Protein AF-A0A7S0U2M0-F1 (afdb_monomer_lite)

Structure (mmCIF, N/CA/C/O backbone):
data_AF-A0A7S0U2M0-F1
#
_entry.id   AF-A0A7S0U2M0-F1
#
loop_
_atom_site.group_PDB
_atom_site.id
_atom_site.type_symbol
_atom_site.label_atom_id
_atom_site.label_alt_id
_atom_site.label_comp_id
_atom_site.label_asym_id
_atom_site.label_entity_id
_atom_site.label_seq_id
_atom_site.pdbx_PDB_ins_code
_atom_site.Cartn_x
_atom_site.Cartn_y
_atom_site.Cartn_z
_atom_site.occupancy
_atom_site.B_iso_or_equiv
_atom_site.auth_seq_id
_atom_site.auth_comp_id
_atom_site.auth_asym_id
_atom_site.auth_atom_id
_atom_site.pdbx_PDB_model_num
ATOM 1 N N . ARG A 1 1 ? 14.768 -5.151 15.165 1.00 63.84 1 ARG A N 1
ATOM 2 C CA . ARG A 1 1 ? 14.710 -6.614 14.936 1.00 63.84 1 ARG A CA 1
ATOM 3 C C . ARG A 1 1 ? 13.356 -7.278 15.210 1.00 63.84 1 ARG A C 1
ATOM 5 O O . ARG A 1 1 ? 12.644 -7.512 14.243 1.00 63.84 1 ARG A O 1
ATOM 12 N N . THR A 1 2 ? 12.937 -7.563 16.453 1.00 81.50 2 THR A N 1
ATOM 13 C CA . THR A 1 2 ? 11.674 -8.313 16.708 1.00 81.50 2 THR A CA 1
ATOM 14 C C . THR A 1 2 ? 10.432 -7.605 16.160 1.00 81.50 2 THR A C 1
ATOM 16 O O . THR A 1 2 ? 9.601 -8.227 15.507 1.00 81.50 2 THR A O 1
ATOM 19 N N . ARG A 1 3 ? 10.346 -6.279 16.339 1.00 83.25 3 ARG A N 1
ATOM 20 C CA . ARG A 1 3 ? 9.234 -5.472 15.815 1.00 83.25 3 ARG A CA 1
ATOM 21 C C . ARG A 1 3 ? 9.163 -5.484 14.283 1.00 83.25 3 ARG A C 1
ATOM 23 O O . ARG A 1 3 ? 8.089 -5.704 13.747 1.00 83.25 3 ARG A O 1
ATOM 30 N N . ALA A 1 4 ? 10.293 -5.319 13.591 1.00 86.06 4 ALA A N 1
ATOM 31 C CA . ALA A 1 4 ? 10.342 -5.363 12.127 1.00 86.06 4 ALA A CA 1
ATOM 32 C C . ALA A 1 4 ? 9.848 -6.713 11.582 1.00 86.06 4 ALA A C 1
ATOM 34 O O . ALA A 1 4 ? 9.039 -6.753 10.661 1.00 86.06 4 ALA A O 1
ATOM 35 N N . LYS A 1 5 ? 10.252 -7.821 12.218 1.00 89.44 5 LYS A N 1
ATOM 36 C CA . LYS A 1 5 ? 9.761 -9.161 11.866 1.00 89.44 5 LYS A CA 1
ATOM 37 C C . LYS A 1 5 ? 8.261 -9.332 12.123 1.00 89.44 5 LYS A C 1
ATOM 39 O O . LYS A 1 5 ? 7.582 -9.924 11.292 1.00 89.44 5 LYS A O 1
ATOM 44 N N . ALA A 1 6 ? 7.739 -8.794 13.225 1.00 93.00 6 ALA A N 1
ATOM 45 C CA . ALA A 1 6 ? 6.306 -8.829 13.513 1.00 93.00 6 ALA A CA 1
ATOM 46 C C . ALA A 1 6 ? 5.486 -8.020 12.491 1.00 93.00 6 ALA A C 1
ATOM 48 O O . ALA A 1 6 ? 4.456 -8.492 12.021 1.00 93.00 6 ALA A O 1
ATOM 49 N N . VAL A 1 7 ? 5.967 -6.837 12.093 1.00 94.38 7 VAL A N 1
ATOM 50 C CA . VAL A 1 7 ? 5.332 -6.019 11.045 1.00 94.38 7 VAL A CA 1
ATOM 51 C C . VAL A 1 7 ? 5.330 -6.753 9.702 1.00 94.38 7 VAL A C 1
ATOM 53 O O . VAL A 1 7 ? 4.285 -6.826 9.060 1.00 94.38 7 VAL A O 1
ATOM 56 N N . GLY A 1 8 ? 6.448 -7.379 9.321 1.00 93.62 8 GLY A N 1
ATOM 57 C CA . GLY A 1 8 ? 6.501 -8.235 8.133 1.00 93.62 8 GLY A CA 1
ATOM 58 C C . GLY A 1 8 ? 5.504 -9.399 8.196 1.00 93.62 8 GLY A C 1
ATOM 59 O O . GLY A 1 8 ? 4.812 -9.678 7.220 1.00 93.62 8 GLY A O 1
ATOM 60 N N . ALA A 1 9 ? 5.337 -10.033 9.362 1.00 95.75 9 ALA A N 1
ATOM 61 C CA . ALA A 1 9 ? 4.324 -11.073 9.548 1.00 95.75 9 ALA A CA 1
ATOM 62 C C . ALA A 1 9 ? 2.894 -10.534 9.365 1.00 95.75 9 ALA A C 1
ATOM 64 O O . ALA A 1 9 ? 2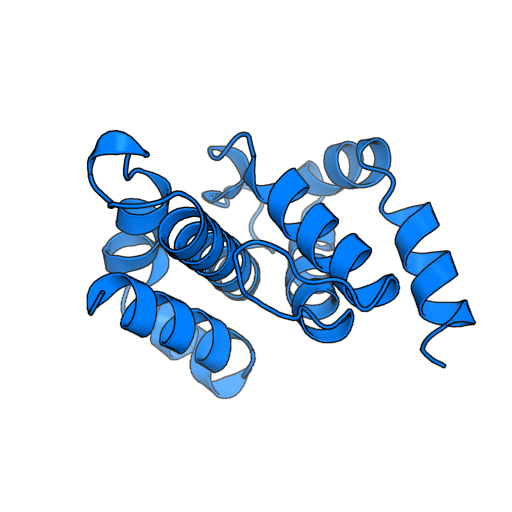.077 -11.184 8.711 1.00 95.75 9 ALA A O 1
ATOM 65 N N . PHE A 1 10 ? 2.590 -9.336 9.876 1.00 97.00 10 PHE A N 1
ATOM 66 C CA . PHE A 1 10 ? 1.301 -8.687 9.625 1.00 97.00 10 PHE A CA 1
ATOM 67 C C . PHE A 1 10 ? 1.092 -8.357 8.148 1.00 97.00 10 PHE A C 1
ATOM 69 O O . PHE A 1 10 ? -0.015 -8.565 7.654 1.00 97.00 10 PHE A O 1
ATOM 76 N N . ASN A 1 11 ? 2.128 -7.914 7.430 1.00 96.31 11 ASN A N 1
ATOM 77 C CA . ASN A 1 11 ? 2.051 -7.714 5.983 1.00 96.31 11 ASN A CA 1
ATOM 78 C C . ASN A 1 11 ? 1.660 -9.017 5.276 1.00 96.31 11 ASN A C 1
ATOM 80 O O . ASN A 1 11 ? 0.633 -9.054 4.597 1.00 96.31 11 ASN A O 1
ATOM 84 N N . CYS A 1 12 ? 2.371 -10.115 5.545 1.00 95.00 12 CYS A N 1
ATOM 85 C CA . CYS A 1 12 ? 2.034 -11.431 4.998 1.00 95.00 12 CYS A CA 1
ATOM 86 C C . CYS A 1 12 ? 0.593 -11.850 5.331 1.00 95.00 12 CYS A C 1
ATOM 88 O O . CYS A 1 12 ? -0.168 -12.213 4.435 1.00 95.00 12 CYS A O 1
ATOM 90 N N . LEU A 1 13 ? 0.182 -11.760 6.600 1.00 97.00 13 LEU A N 1
ATOM 91 C CA . LEU A 1 13 ? -1.165 -12.145 7.039 1.00 97.00 13 LEU A CA 1
ATOM 92 C C . LEU A 1 13 ? -2.265 -11.266 6.428 1.00 97.00 13 LEU A C 1
ATOM 94 O O . LEU A 1 13 ? -3.345 -11.763 6.114 1.00 97.00 13 LEU A O 1
ATOM 98 N N . SER A 1 14 ? -1.992 -9.977 6.218 1.00 96.69 14 SER A N 1
ATOM 99 C CA . SER A 1 14 ? -2.947 -9.031 5.628 1.00 96.69 14 SER A CA 1
ATOM 100 C C . SER A 1 14 ? -3.293 -9.355 4.172 1.00 96.69 14 SER A C 1
ATOM 102 O O . SER A 1 14 ? -4.307 -8.876 3.661 1.00 96.69 14 SER A O 1
ATOM 104 N N . THR A 1 15 ? -2.500 -10.192 3.495 1.00 95.12 15 THR A N 1
ATOM 105 C CA . THR A 1 15 ? -2.807 -10.627 2.128 1.00 95.12 15 THR A CA 1
ATOM 106 C C . THR A 1 15 ? -4.025 -11.554 2.071 1.00 95.12 15 THR A C 1
ATOM 108 O O . THR A 1 15 ? -4.767 -11.509 1.090 1.00 95.12 15 THR A O 1
ATOM 111 N N . TYR A 1 16 ? -4.318 -12.292 3.147 1.00 95.44 16 TYR A N 1
ATOM 112 C CA . TYR A 1 16 ? -5.420 -13.254 3.210 1.00 95.44 16 TYR A CA 1
ATOM 113 C C . TYR A 1 16 ? -6.739 -12.591 3.609 1.00 95.44 16 TYR A C 1
ATOM 115 O O . TYR A 1 16 ? -6.892 -12.078 4.718 1.00 95.44 16 TYR A O 1
ATOM 123 N N . GLU A 1 17 ? -7.732 -12.654 2.724 1.00 93.88 17 GLU A N 1
ATOM 124 C CA . GLU A 1 17 ? -9.041 -12.025 2.933 1.00 93.88 17 GLU A CA 1
ATOM 125 C C . GLU A 1 17 ? -9.763 -12.524 4.192 1.00 93.88 17 GLU A C 1
ATOM 127 O O . GLU A 1 17 ? -10.311 -11.714 4.935 1.00 93.88 17 GLU A O 1
ATOM 132 N N . SER A 1 18 ? -9.670 -13.819 4.502 1.00 96.69 18 SER A N 1
ATOM 133 C CA . SER A 1 18 ? -10.259 -14.420 5.709 1.00 96.69 18 SER A CA 1
ATOM 134 C C . SER A 1 18 ? -9.632 -13.928 7.022 1.00 96.69 18 SER A C 1
ATOM 136 O O . SER A 1 18 ? -10.248 -14.032 8.085 1.00 96.69 18 SER A O 1
ATOM 138 N N . VAL A 1 19 ? -8.411 -13.384 6.971 1.00 97.12 19 VAL A N 1
ATOM 139 C CA . VAL A 1 19 ? -7.652 -12.937 8.148 1.00 97.12 19 VAL A CA 1
ATOM 140 C C . VAL A 1 19 ? -7.830 -11.438 8.399 1.00 97.12 19 VAL A C 1
ATOM 142 O O . VAL A 1 19 ? -7.839 -11.017 9.559 1.00 97.12 19 VAL A O 1
ATOM 145 N N . ARG A 1 20 ? -8.042 -10.625 7.353 1.00 96.19 20 ARG A N 1
ATOM 146 C CA . ARG A 1 20 ? -8.158 -9.157 7.478 1.00 96.19 20 ARG A CA 1
ATOM 147 C C . ARG A 1 20 ? -9.184 -8.696 8.523 1.00 96.19 20 ARG A C 1
ATOM 149 O O . ARG A 1 20 ? -8.798 -7.866 9.345 1.00 96.19 20 ARG A O 1
ATOM 156 N N . PRO A 1 21 ? -10.425 -9.229 8.588 1.00 96.75 21 PRO A N 1
ATOM 157 C CA . PRO A 1 21 ? -11.399 -8.783 9.587 1.00 96.75 21 PRO A CA 1
ATOM 158 C C . PRO A 1 21 ? -10.907 -8.988 11.021 1.00 96.75 21 PRO A C 1
ATOM 160 O O . PRO A 1 21 ? -11.130 -8.136 11.876 1.00 96.75 21 PRO A O 1
ATOM 163 N N . LYS A 1 22 ? -10.175 -10.080 11.280 1.00 97.94 22 LYS A N 1
ATOM 164 C CA . LYS A 1 22 ? -9.600 -10.365 12.602 1.00 97.94 22 LYS A CA 1
ATOM 165 C C . LYS A 1 22 ? -8.474 -9.392 12.946 1.00 97.94 22 LYS A C 1
ATOM 167 O O . LYS A 1 22 ? -8.403 -8.937 14.082 1.00 97.94 22 LYS A O 1
ATOM 172 N N . LEU A 1 23 ? -7.617 -9.046 11.983 1.00 97.56 23 LEU A N 1
ATOM 173 C CA . LEU A 1 23 ? -6.547 -8.059 12.190 1.00 97.56 23 LEU A CA 1
ATOM 174 C C . LEU A 1 23 ? -7.118 -6.663 12.477 1.00 97.56 23 LEU A C 1
ATOM 176 O O . LEU A 1 23 ? -6.647 -5.989 13.390 1.00 97.56 23 LEU A O 1
ATOM 180 N N . VAL A 1 24 ? -8.167 -6.262 11.753 1.00 96.25 24 VAL A N 1
ATOM 181 C CA . VAL A 1 24 ? -8.882 -4.999 12.004 1.00 96.25 24 VAL A CA 1
ATOM 182 C C . VAL A 1 24 ? -9.561 -5.022 13.375 1.00 96.25 24 VAL A C 1
ATOM 184 O O . VAL A 1 24 ? -9.385 -4.095 14.158 1.00 96.25 24 VAL A O 1
ATOM 187 N N . GLN A 1 25 ? -10.265 -6.104 13.724 1.00 96.88 25 GLN A N 1
ATOM 188 C CA . GLN A 1 25 ? -10.901 -6.257 15.040 1.00 96.88 25 GLN A CA 1
ATOM 189 C C . GLN A 1 25 ? -9.889 -6.158 16.192 1.00 96.88 25 GLN A C 1
ATOM 191 O O . GLN A 1 25 ? -10.204 -5.632 17.258 1.00 96.88 25 GLN A O 1
ATOM 196 N N . LYS A 1 26 ? -8.671 -6.664 15.983 1.00 97.56 26 LYS A N 1
ATOM 197 C CA . LYS A 1 26 ? -7.559 -6.588 16.938 1.00 97.56 26 LYS A CA 1
ATOM 198 C C . LYS A 1 26 ? -6.789 -5.267 16.882 1.00 97.56 26 LYS A C 1
ATOM 200 O O . LYS A 1 26 ? -5.729 -5.191 17.488 1.00 97.56 26 LYS A O 1
ATOM 205 N N . LYS A 1 27 ? -7.301 -4.256 16.171 1.00 96.44 27 LYS A N 1
ATOM 206 C CA . LYS A 1 27 ? -6.708 -2.916 16.071 1.00 96.44 27 LYS A CA 1
ATOM 207 C C . LYS A 1 27 ? -5.240 -2.939 15.645 1.00 96.44 27 LYS A C 1
ATOM 209 O O . LYS A 1 27 ? -4.420 -2.162 16.122 1.00 96.44 27 LYS A O 1
ATOM 214 N N . VAL A 1 28 ? -4.874 -3.864 14.753 1.00 96.81 28 VAL A N 1
ATOM 215 C CA . VAL A 1 28 ? -3.474 -4.033 14.323 1.00 96.81 28 VAL A CA 1
ATOM 216 C C . VAL A 1 28 ? -2.941 -2.762 13.659 1.00 96.81 28 VAL A C 1
ATOM 218 O O . VAL A 1 28 ? -1.764 -2.435 13.816 1.00 96.81 28 VAL A O 1
ATOM 221 N N . VAL A 1 29 ? -3.793 -2.021 12.946 1.00 94.94 29 VAL A N 1
ATOM 222 C CA . VAL A 1 29 ? -3.402 -0.752 12.323 1.00 94.94 29 VAL A CA 1
ATOM 223 C C . VAL A 1 29 ? -2.984 0.250 13.394 1.00 94.94 29 VAL A C 1
ATOM 225 O O . VAL A 1 29 ? -1.887 0.797 13.322 1.00 94.94 29 VAL A O 1
ATOM 228 N N . GLU A 1 30 ? -3.812 0.438 14.413 1.00 94.31 30 GLU A N 1
ATOM 229 C CA . GLU A 1 30 ? -3.624 1.431 15.463 1.00 94.31 30 GLU A CA 1
ATOM 230 C C . GLU A 1 30 ? -2.535 1.031 16.462 1.00 94.31 30 GLU A C 1
ATOM 232 O O . GLU A 1 30 ? -1.699 1.854 16.834 1.00 94.31 30 GLU A O 1
ATOM 237 N N . GLU A 1 31 ? -2.519 -0.233 16.882 1.00 94.25 31 GLU A N 1
ATOM 238 C CA . GLU A 1 31 ? -1.647 -0.718 17.954 1.00 94.25 31 GLU A CA 1
ATOM 239 C C . GLU A 1 31 ? -0.261 -1.154 17.457 1.00 94.25 31 GLU A C 1
ATOM 241 O O . GLU A 1 31 ? 0.695 -1.155 18.236 1.00 94.25 31 GLU A O 1
ATOM 246 N N . ALA A 1 32 ? -0.114 -1.507 16.173 1.00 93.50 32 ALA A N 1
ATOM 247 C CA . ALA A 1 32 ? 1.149 -2.022 15.637 1.00 93.50 32 ALA A CA 1
ATOM 248 C C . ALA A 1 32 ? 1.678 -1.255 14.417 1.00 93.50 32 ALA A C 1
ATOM 250 O O . ALA A 1 32 ? 2.862 -0.897 14.399 1.00 93.50 32 ALA A O 1
ATOM 251 N N . LEU A 1 33 ? 0.846 -0.995 13.403 1.00 94.44 33 LEU A N 1
ATOM 252 C CA . LEU A 1 33 ? 1.322 -0.431 12.131 1.00 94.44 33 LEU A CA 1
ATOM 253 C C . LEU A 1 33 ? 1.570 1.080 12.215 1.00 94.44 33 LEU A C 1
ATOM 255 O O . LEU A 1 33 ? 2.635 1.536 11.801 1.00 94.44 33 LEU A O 1
ATOM 259 N N . LEU A 1 34 ? 0.663 1.849 12.820 1.00 92.75 34 LEU A N 1
ATOM 260 C CA . LEU A 1 34 ? 0.842 3.285 13.053 1.00 92.75 34 LEU A CA 1
ATOM 261 C C . LEU A 1 34 ? 2.110 3.587 13.871 1.00 92.75 34 LEU A C 1
ATOM 263 O O . LEU A 1 34 ? 2.926 4.396 13.423 1.00 92.75 34 LEU A O 1
ATOM 267 N N . PRO A 1 35 ? 2.383 2.898 14.999 1.00 90.69 35 PRO A N 1
ATOM 268 C CA . PRO A 1 35 ? 3.652 3.049 15.705 1.00 90.69 35 PRO A CA 1
ATOM 269 C C . PRO A 1 35 ? 4.886 2.697 14.866 1.00 90.69 35 PRO A C 1
ATOM 271 O O . PRO A 1 35 ? 5.970 3.220 15.129 1.00 90.69 35 PRO A O 1
ATOM 274 N N . ALA A 1 36 ? 4.775 1.790 13.890 1.00 90.31 36 ALA A N 1
ATOM 275 C CA . ALA A 1 36 ? 5.875 1.467 12.982 1.00 90.31 36 ALA A CA 1
ATOM 276 C C . ALA A 1 36 ? 6.106 2.574 11.938 1.00 90.31 36 ALA A C 1
ATOM 278 O O . ALA A 1 36 ? 7.257 2.872 11.615 1.00 90.31 36 ALA A O 1
ATOM 279 N N . LEU A 1 37 ? 5.038 3.218 11.462 1.00 89.62 37 LEU A N 1
ATOM 280 C CA . LEU A 1 37 ? 5.089 4.334 10.510 1.00 89.62 37 LEU A CA 1
ATOM 281 C C . LEU A 1 37 ? 5.575 5.639 11.161 1.00 89.62 37 LEU A C 1
ATOM 283 O O . LEU A 1 37 ? 6.381 6.362 10.571 1.00 89.62 37 LEU A O 1
ATOM 287 N N . ALA A 1 38 ? 5.184 5.892 12.411 1.00 87.38 38 ALA A N 1
ATOM 288 C CA . ALA A 1 38 ? 5.589 7.076 13.172 1.00 87.38 38 ALA A CA 1
ATOM 289 C C . ALA A 1 38 ? 7.051 7.034 13.666 1.00 87.38 38 ALA A C 1
ATOM 291 O O . ALA A 1 38 ? 7.600 8.050 14.104 1.00 87.38 38 ALA A O 1
ATOM 292 N N . GLN A 1 39 ? 7.706 5.868 13.624 1.00 79.50 39 GLN A N 1
ATOM 293 C CA . GLN A 1 39 ? 9.094 5.735 14.064 1.00 79.50 39 GLN A CA 1
ATOM 294 C C . GLN A 1 39 ? 10.041 6.554 13.184 1.00 79.50 39 GLN A C 1
ATOM 296 O O . GLN A 1 39 ? 9.979 6.521 11.956 1.00 79.50 39 GLN A O 1
ATOM 301 N N . ARG A 1 40 ? 10.968 7.273 13.830 1.00 68.50 40 ARG A N 1
ATOM 302 C CA . ARG A 1 40 ? 11.994 8.070 13.152 1.00 68.50 40 ARG A CA 1
ATOM 303 C C . ARG A 1 40 ? 13.231 7.219 12.864 1.00 68.50 40 ARG A C 1
ATOM 305 O O . ARG A 1 40 ? 13.671 6.432 13.697 1.00 68.50 40 ARG A O 1
ATOM 312 N N . LYS A 1 41 ? 13.859 7.471 11.712 1.00 63.81 41 LYS A N 1
ATOM 313 C CA . LYS A 1 41 ? 15.048 6.768 11.190 1.00 63.81 41 LYS A CA 1
ATOM 314 C C . LYS A 1 41 ? 16.198 6.592 12.202 1.00 63.81 41 LYS A C 1
ATOM 316 O O . LYS A 1 41 ? 16.912 5.608 12.118 1.00 63.81 41 LYS A O 1
ATOM 321 N N . LYS A 1 42 ? 16.377 7.512 13.164 1.00 55.38 42 LYS A N 1
ATOM 322 C CA . LYS A 1 42 ? 17.462 7.458 14.169 1.00 55.38 42 LYS A CA 1
ATOM 323 C C . LYS A 1 42 ? 17.337 6.308 15.185 1.00 55.38 42 LYS A C 1
ATOM 325 O O . LYS A 1 42 ? 18.323 6.002 15.841 1.00 55.38 42 LYS A O 1
ATOM 330 N N . THR A 1 43 ? 16.164 5.690 15.340 1.00 52.84 43 THR A N 1
ATOM 331 C CA . THR A 1 43 ? 15.915 4.659 16.371 1.00 52.84 43 THR A CA 1
ATOM 332 C C . THR A 1 43 ? 16.244 3.232 15.901 1.00 52.84 43 THR A C 1
ATOM 334 O O . THR A 1 43 ? 16.242 2.307 16.708 1.00 52.84 43 THR A O 1
ATOM 337 N N . PHE A 1 44 ? 16.545 3.040 14.613 1.00 48.88 44 PHE A N 1
ATOM 338 C CA . PHE A 1 44 ? 16.977 1.767 14.033 1.00 48.88 44 PHE A CA 1
ATOM 339 C C . PHE A 1 44 ? 18.353 1.945 13.385 1.00 48.88 44 PHE A C 1
ATOM 341 O O . PHE A 1 44 ? 18.554 2.861 12.590 1.00 48.88 44 PHE A O 1
ATOM 348 N N . GLY A 1 45 ? 19.297 1.072 13.741 1.00 48.94 45 GLY A N 1
ATOM 349 C CA . GLY A 1 45 ? 20.563 0.949 13.024 1.00 48.94 45 GLY A CA 1
ATOM 350 C C . GLY A 1 45 ? 20.330 0.501 11.579 1.00 48.94 45 GLY A C 1
ATOM 351 O O . GLY A 1 45 ? 19.413 -0.269 11.321 1.00 48.94 45 GLY A O 1
ATOM 352 N N . ASP A 1 46 ? 21.167 1.049 10.700 1.00 54.78 46 ASP A N 1
ATOM 353 C CA . ASP A 1 46 ? 21.301 0.901 9.247 1.00 54.78 46 ASP A CA 1
ATOM 354 C C . ASP A 1 46 ? 20.033 0.832 8.366 1.00 54.78 46 ASP A C 1
ATOM 356 O O . ASP A 1 46 ? 19.050 0.135 8.611 1.00 54.78 46 ASP A O 1
ATOM 360 N N . GLY A 1 47 ? 20.044 1.621 7.293 1.00 71.38 47 GLY A N 1
ATOM 361 C CA . GLY A 1 47 ? 18.836 2.170 6.671 1.00 71.38 47 GLY A CA 1
ATOM 362 C C . GLY A 1 47 ? 17.838 1.174 6.071 1.00 71.38 47 GLY A C 1
ATOM 363 O O . GLY A 1 47 ? 16.703 1.576 5.821 1.00 71.38 47 GLY A O 1
ATOM 364 N N . ASP A 1 48 ? 18.217 -0.076 5.826 1.00 85.31 48 ASP A N 1
ATOM 365 C CA . ASP A 1 48 ? 17.408 -1.026 5.063 1.00 85.31 48 ASP A CA 1
ATOM 366 C C . ASP A 1 48 ? 16.397 -1.801 5.910 1.00 85.31 48 ASP A C 1
ATOM 368 O O . ASP A 1 48 ? 15.241 -1.873 5.501 1.00 85.31 48 ASP A O 1
ATOM 372 N N . GLU A 1 49 ? 16.740 -2.260 7.122 1.00 85.50 49 GLU A N 1
ATOM 373 C CA . GLU A 1 49 ? 15.753 -2.905 8.013 1.00 85.50 49 GLU A CA 1
ATOM 374 C C . GLU A 1 49 ? 14.606 -1.935 8.338 1.00 85.50 49 GLU A C 1
ATOM 376 O O . GLU A 1 49 ? 13.431 -2.304 8.313 1.00 85.50 49 GLU A O 1
ATOM 381 N N . TYR A 1 50 ? 14.940 -0.664 8.578 1.00 86.69 50 TYR A N 1
ATOM 382 C CA . TYR A 1 50 ? 13.959 0.394 8.808 1.00 86.69 50 TYR A CA 1
ATOM 383 C C . TYR A 1 50 ? 13.072 0.646 7.579 1.00 86.69 50 TYR A C 1
ATOM 385 O O . TYR A 1 50 ? 11.850 0.736 7.713 1.00 86.69 50 TYR A O 1
ATOM 393 N N . LYS A 1 51 ? 13.662 0.750 6.377 1.00 89.00 51 LYS A N 1
ATOM 394 C CA . LYS A 1 51 ? 12.897 0.931 5.130 1.00 89.00 51 LYS A CA 1
ATOM 395 C C . LYS A 1 51 ? 11.982 -0.265 4.863 1.00 89.00 51 LYS A C 1
ATOM 397 O O . LYS A 1 51 ? 10.829 -0.046 4.509 1.00 89.00 51 LYS A O 1
ATOM 402 N N . ALA A 1 52 ? 12.470 -1.489 5.067 1.00 91.44 52 ALA A N 1
ATOM 403 C CA . ALA A 1 52 ? 11.703 -2.715 4.867 1.00 91.44 52 ALA A CA 1
ATOM 404 C C . ALA A 1 52 ? 10.523 -2.784 5.837 1.00 91.44 52 ALA A C 1
ATOM 406 O O . ALA A 1 52 ? 9.389 -2.946 5.403 1.00 91.44 52 ALA A O 1
ATOM 407 N N . MET A 1 53 ? 10.758 -2.532 7.130 1.00 92.38 53 MET A N 1
ATOM 408 C CA . MET A 1 53 ? 9.687 -2.467 8.128 1.00 92.38 53 MET A CA 1
ATOM 409 C C . MET A 1 53 ? 8.633 -1.416 7.765 1.00 92.38 53 MET A C 1
ATOM 411 O O . MET A 1 53 ? 7.440 -1.677 7.894 1.00 92.38 53 MET A O 1
ATOM 415 N N . ARG A 1 54 ? 9.050 -0.222 7.321 1.00 92.06 54 ARG A N 1
ATOM 416 C CA . ARG A 1 54 ? 8.099 0.812 6.891 1.00 92.06 54 ARG A CA 1
ATOM 417 C C . ARG A 1 54 ? 7.323 0.393 5.653 1.00 92.06 54 ARG A C 1
ATOM 419 O O . ARG A 1 54 ? 6.119 0.615 5.619 1.00 92.06 54 ARG A O 1
ATOM 426 N N . ALA A 1 55 ? 7.983 -0.216 4.671 1.00 94.25 55 ALA A N 1
ATOM 427 C CA . ALA A 1 55 ? 7.314 -0.752 3.497 1.00 94.25 55 ALA A CA 1
ATOM 428 C C . ALA A 1 55 ? 6.274 -1.800 3.902 1.00 94.25 55 ALA A C 1
ATOM 430 O O . ALA A 1 55 ? 5.106 -1.642 3.568 1.00 94.25 55 ALA A O 1
ATOM 431 N N . ASP A 1 56 ? 6.644 -2.780 4.725 1.00 95.44 56 ASP A N 1
ATOM 432 C CA . ASP A 1 56 ? 5.712 -3.776 5.255 1.00 95.44 56 ASP A CA 1
ATOM 433 C C . ASP A 1 56 ? 4.533 -3.133 6.001 1.00 95.44 56 ASP A C 1
ATOM 435 O O . ASP A 1 56 ? 3.387 -3.527 5.790 1.00 95.44 56 ASP A O 1
ATOM 439 N N . ALA A 1 57 ? 4.780 -2.104 6.819 1.00 95.69 57 ALA A N 1
ATOM 440 C CA . ALA A 1 57 ? 3.725 -1.399 7.546 1.00 95.69 57 ALA A CA 1
ATOM 441 C C . ALA A 1 57 ? 2.748 -0.661 6.618 1.00 95.69 57 ALA A C 1
ATOM 443 O O . ALA A 1 57 ? 1.535 -0.708 6.844 1.00 95.69 57 ALA A O 1
ATOM 444 N N . VAL A 1 58 ? 3.259 -0.006 5.569 1.00 96.00 58 VAL A N 1
ATOM 445 C CA . VAL A 1 58 ? 2.437 0.665 4.551 1.00 96.00 58 VAL A CA 1
ATOM 446 C C . VAL A 1 58 ? 1.592 -0.361 3.798 1.00 96.00 58 VAL A C 1
ATOM 448 O O . VAL A 1 58 ? 0.385 -0.179 3.654 1.00 96.00 58 VAL A O 1
ATOM 451 N N . MET A 1 59 ? 2.208 -1.455 3.354 1.00 96.31 59 MET A N 1
ATOM 452 C CA . MET A 1 59 ? 1.560 -2.495 2.548 1.00 96.31 59 MET A CA 1
ATOM 453 C C . MET A 1 59 ? 0.474 -3.219 3.352 1.00 96.31 59 MET A C 1
ATOM 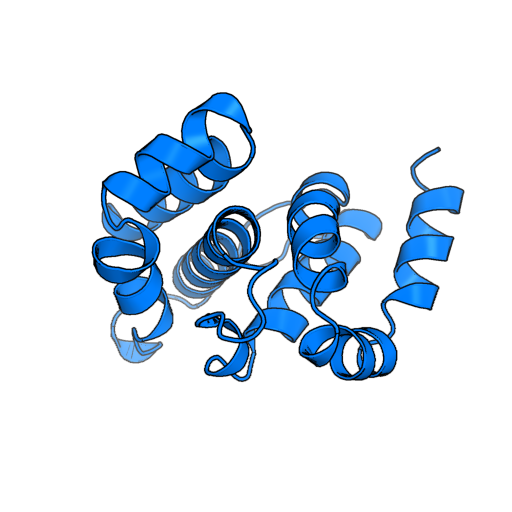455 O O . MET A 1 59 ? -0.651 -3.383 2.874 1.00 96.31 59 MET A O 1
ATOM 459 N N . ALA A 1 60 ? 0.769 -3.548 4.613 1.00 97.12 60 ALA A N 1
ATOM 460 C CA . ALA A 1 60 ? -0.196 -4.114 5.547 1.00 97.12 60 ALA A CA 1
ATOM 461 C C . ALA A 1 60 ? -1.375 -3.161 5.793 1.00 97.12 60 ALA A C 1
ATOM 463 O O . ALA A 1 60 ? -2.534 -3.563 5.696 1.00 97.12 60 ALA A O 1
ATOM 464 N N . SER A 1 61 ? -1.094 -1.883 6.057 1.00 97.06 61 SER A N 1
ATOM 465 C CA . SER A 1 61 ? -2.133 -0.868 6.269 1.00 97.06 61 SER A CA 1
ATOM 466 C C . SER A 1 61 ? -3.010 -0.700 5.028 1.00 97.06 61 SER A C 1
ATOM 468 O O . SER A 1 61 ? -4.232 -0.658 5.138 1.00 97.06 61 SER A O 1
ATOM 470 N N . ALA A 1 62 ? -2.420 -0.692 3.833 1.00 96.56 62 ALA A N 1
ATOM 471 C CA . ALA A 1 62 ? -3.159 -0.573 2.578 1.00 96.56 62 ALA A CA 1
ATOM 472 C C . ALA A 1 62 ? -4.090 -1.772 2.358 1.00 96.56 62 ALA A C 1
ATOM 474 O O . ALA A 1 62 ? -5.248 -1.595 1.977 1.00 96.56 62 ALA A O 1
ATOM 475 N N . ASN A 1 63 ? -3.635 -2.983 2.684 1.00 96.75 63 ASN A N 1
ATOM 476 C CA . ASN A 1 63 ? -4.476 -4.176 2.629 1.00 96.75 63 ASN A CA 1
ATOM 477 C C . ASN A 1 63 ? -5.672 -4.118 3.591 1.00 96.75 63 ASN A C 1
ATOM 479 O O . ASN A 1 63 ? -6.754 -4.597 3.243 1.00 96.75 63 ASN A O 1
ATOM 483 N N . LEU A 1 64 ? -5.478 -3.567 4.793 1.00 96.50 64 LEU A N 1
ATOM 484 C CA . LEU A 1 64 ? -6.487 -3.561 5.857 1.00 96.50 64 LEU A CA 1
ATOM 485 C C .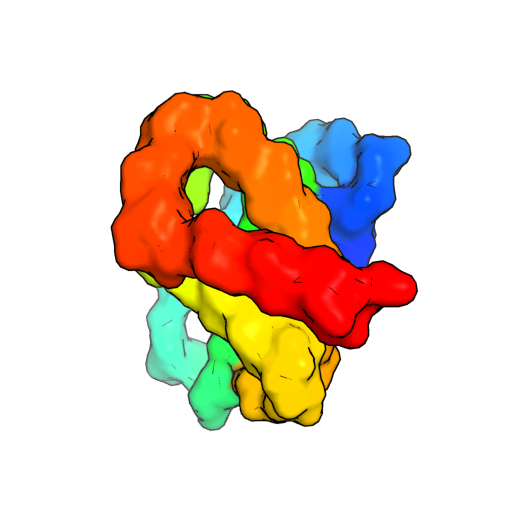 LEU A 1 64 ? -7.480 -2.399 5.743 1.00 96.50 64 LEU A C 1
ATOM 487 O O . LEU A 1 64 ? -8.678 -2.607 5.925 1.00 96.50 64 LEU A O 1
ATOM 491 N N . VAL A 1 65 ? -6.997 -1.193 5.437 1.00 95.19 65 VAL A N 1
ATOM 492 C CA . VAL A 1 65 ? -7.796 0.044 5.484 1.00 95.19 65 VAL A CA 1
ATOM 493 C C . VAL A 1 65 ? -7.703 0.892 4.217 1.00 95.19 65 VAL A C 1
ATOM 495 O O . VAL A 1 65 ? -8.369 1.915 4.134 1.00 95.19 65 VAL A O 1
ATOM 498 N N . GLY A 1 66 ? -6.951 0.473 3.194 1.00 92.69 66 GLY A N 1
ATOM 499 C CA . GLY A 1 66 ? -6.714 1.284 1.990 1.00 92.69 66 GLY A CA 1
ATOM 500 C C . GLY A 1 66 ? -7.958 1.614 1.159 1.00 92.69 66 GLY A C 1
ATOM 501 O O . GLY A 1 66 ? -7.921 2.544 0.364 1.00 92.69 66 GLY A O 1
ATOM 502 N N . LYS A 1 67 ? -9.067 0.889 1.360 1.00 93.75 67 LYS A N 1
ATOM 503 C CA . LYS A 1 67 ? -10.358 1.191 0.720 1.00 93.75 67 LYS A CA 1
ATOM 504 C C . LYS A 1 67 ? -11.125 2.340 1.391 1.00 93.75 67 LYS A C 1
ATOM 506 O O . LYS A 1 67 ? -12.134 2.772 0.852 1.00 93.75 67 LYS A O 1
ATOM 511 N N . GLN A 1 68 ? -10.728 2.751 2.594 1.00 92.50 68 GLN A N 1
ATOM 512 C CA . GLN A 1 68 ? -11.439 3.762 3.375 1.00 92.50 68 GLN A CA 1
ATOM 513 C C . GLN A 1 68 ? -10.972 5.159 2.959 1.00 92.50 68 GLN A C 1
ATOM 515 O O . GLN A 1 68 ? -9.772 5.420 2.944 1.00 92.50 68 GLN A O 1
ATOM 520 N N . GLU A 1 69 ? -11.905 6.076 2.696 1.00 86.81 69 GLU A N 1
ATOM 521 C CA . GLU A 1 69 ? -11.574 7.467 2.333 1.00 86.81 69 GLU A CA 1
ATOM 522 C C . GLU A 1 69 ? -10.810 8.200 3.446 1.00 86.81 69 GLU A C 1
ATOM 524 O O . GLU A 1 69 ? -9.968 9.052 3.183 1.00 86.81 69 GLU A O 1
ATOM 529 N N . SER A 1 70 ? -11.065 7.829 4.702 1.00 85.38 70 SER A N 1
ATOM 530 C CA . SER A 1 70 ? -10.386 8.353 5.888 1.00 85.38 70 SER A CA 1
ATOM 531 C C . SER A 1 70 ? -9.207 7.481 6.334 1.00 85.38 70 SER A C 1
ATOM 533 O O . SER A 1 70 ? -8.890 7.448 7.525 1.00 85.38 70 SER A O 1
ATOM 535 N N . SER A 1 71 ? -8.601 6.697 5.431 1.00 86.19 71 SER A N 1
ATOM 536 C CA . SER A 1 71 ? -7.521 5.794 5.832 1.00 86.19 71 SER A CA 1
ATOM 537 C C . SER A 1 71 ? -6.332 6.568 6.403 1.00 86.19 71 SER A C 1
ATOM 539 O O . SER A 1 71 ? -5.956 7.638 5.924 1.00 86.19 71 SER A O 1
ATOM 541 N N . VAL A 1 72 ? -5.665 5.962 7.380 1.00 84.81 72 VAL A N 1
ATOM 542 C CA . VAL A 1 72 ? -4.457 6.524 8.001 1.00 84.81 72 VAL A CA 1
ATOM 543 C C . VAL A 1 72 ? -3.288 6.704 7.026 1.00 84.81 72 VAL A C 1
ATOM 545 O O . VAL A 1 72 ? -2.317 7.392 7.329 1.00 84.81 72 VAL A O 1
ATOM 548 N N . LEU A 1 73 ? -3.362 6.097 5.840 1.00 86.94 73 LEU A N 1
ATOM 549 C CA . LEU A 1 73 ? -2.344 6.262 4.808 1.00 86.94 73 LEU A CA 1
ATOM 550 C C . LEU A 1 73 ? -2.404 7.634 4.142 1.00 86.94 73 LEU A C 1
ATOM 552 O O . LEU A 1 73 ? -1.377 8.100 3.658 1.00 86.94 73 LEU A O 1
ATOM 556 N N . ALA A 1 74 ? -3.558 8.306 4.168 1.00 79.00 74 ALA A N 1
ATOM 557 C CA . ALA A 1 74 ? -3.677 9.677 3.677 1.00 79.00 74 ALA A CA 1
ATOM 558 C C . ALA A 1 74 ? -2.829 10.656 4.511 1.00 79.00 74 ALA A C 1
ATOM 560 O O . ALA A 1 74 ? -2.299 11.627 3.978 1.00 79.00 74 ALA A O 1
ATOM 561 N N . SER A 1 75 ? -2.647 10.376 5.807 1.00 79.44 75 SER A N 1
ATOM 562 C CA . SER A 1 75 ? -1.781 11.158 6.698 1.00 79.44 75 SER A CA 1
ATOM 563 C C . SER A 1 75 ? -0.295 10.791 6.622 1.00 79.44 75 SER A C 1
ATOM 565 O O . SER A 1 75 ? 0.513 11.435 7.287 1.00 79.44 75 SER A O 1
ATOM 567 N N . GLU A 1 76 ? 0.088 9.790 5.824 1.00 85.44 76 GLU A N 1
ATOM 568 C CA . GLU A 1 76 ? 1.474 9.334 5.684 1.00 85.44 76 GLU A CA 1
ATOM 569 C C . GLU A 1 76 ? 2.061 9.784 4.331 1.00 85.44 76 GLU A C 1
ATOM 571 O O . GLU A 1 76 ? 1.820 9.133 3.310 1.00 85.44 76 GLU A O 1
ATOM 576 N N . PRO A 1 77 ? 2.883 10.857 4.292 1.00 74.06 77 PRO A N 1
ATOM 577 C CA . PRO A 1 77 ? 3.267 11.540 3.047 1.00 74.06 77 PRO A CA 1
ATOM 578 C C . PRO A 1 77 ? 3.958 10.658 1.997 1.00 74.06 77 PRO A C 1
ATOM 580 O O . PRO A 1 77 ? 3.898 10.933 0.798 1.00 74.06 77 PRO A O 1
ATOM 583 N N . ASP A 1 78 ? 4.625 9.593 2.441 1.00 87.88 78 ASP A N 1
ATOM 584 C CA . ASP A 1 78 ? 5.400 8.695 1.585 1.00 87.88 78 ASP A CA 1
ATOM 585 C C . ASP A 1 78 ? 4.762 7.307 1.418 1.00 87.88 78 ASP A C 1
ATOM 587 O O . ASP A 1 78 ? 5.370 6.428 0.799 1.00 87.88 78 ASP A O 1
ATOM 591 N N . ALA A 1 79 ? 3.546 7.082 1.931 1.00 91.69 79 ALA A N 1
ATOM 592 C CA . ALA A 1 79 ? 2.877 5.784 1.842 1.00 91.69 79 ALA A CA 1
ATOM 593 C C . ALA A 1 79 ? 2.668 5.352 0.383 1.00 91.69 79 ALA A C 1
ATOM 595 O O . ALA A 1 79 ? 3.189 4.321 -0.043 1.00 91.69 79 ALA A O 1
ATOM 596 N N . PHE A 1 80 ? 1.994 6.175 -0.422 1.00 93.69 80 PHE A N 1
ATOM 597 C CA . PHE A 1 80 ? 1.731 5.865 -1.832 1.00 93.69 80 PHE A CA 1
ATOM 598 C C . PHE A 1 80 ? 3.023 5.688 -2.633 1.00 93.69 80 PHE A C 1
ATOM 600 O O . PHE A 1 80 ? 3.167 4.719 -3.378 1.00 93.69 80 PHE A O 1
ATOM 607 N N . LYS A 1 81 ? 4.014 6.564 -2.416 1.00 93.69 81 LYS A N 1
ATOM 608 C CA . LYS A 1 81 ? 5.340 6.446 -3.043 1.00 93.69 81 LYS A CA 1
ATOM 609 C C . LYS A 1 81 ? 6.020 5.127 -2.690 1.00 93.69 81 LYS A C 1
ATOM 611 O O . LYS A 1 81 ? 6.669 4.538 -3.547 1.00 93.69 81 LYS A O 1
ATOM 616 N N . THR A 1 82 ? 5.865 4.656 -1.455 1.00 94.38 82 THR A N 1
ATOM 617 C CA . THR A 1 82 ? 6.440 3.388 -0.996 1.00 94.38 82 THR A CA 1
ATOM 618 C C . THR A 1 82 ? 5.819 2.202 -1.724 1.00 94.38 82 THR A C 1
ATOM 620 O O . THR A 1 82 ? 6.558 1.393 -2.278 1.00 94.38 82 THR A O 1
ATOM 623 N N . VAL A 1 83 ? 4.487 2.137 -1.815 1.00 95.31 83 VAL A N 1
ATOM 624 C CA . VAL A 1 83 ? 3.797 1.065 -2.559 1.00 95.31 83 VAL A CA 1
ATOM 625 C C . VAL A 1 83 ? 4.213 1.068 -4.034 1.00 95.31 83 VAL A C 1
ATOM 627 O O . VAL A 1 83 ? 4.557 0.027 -4.596 1.00 95.31 83 VAL A O 1
ATOM 630 N N . MET A 1 84 ? 4.258 2.254 -4.644 1.00 95.56 84 MET A N 1
ATOM 631 C CA . MET A 1 84 ? 4.689 2.440 -6.032 1.00 95.56 84 MET A CA 1
ATOM 632 C C . MET A 1 84 ? 6.145 2.023 -6.249 1.00 95.56 84 MET A C 1
ATOM 634 O O . MET A 1 84 ? 6.478 1.423 -7.271 1.00 95.56 84 MET A O 1
ATOM 638 N N . LYS A 1 85 ? 7.019 2.305 -5.280 1.00 94.88 85 LYS A N 1
ATOM 639 C CA . LYS A 1 85 ? 8.418 1.887 -5.313 1.00 94.88 85 LYS A CA 1
ATOM 640 C C . LYS A 1 85 ? 8.548 0.368 -5.229 1.00 94.88 85 LYS A C 1
ATOM 642 O O . LYS A 1 85 ? 9.277 -0.196 -6.037 1.00 94.88 85 LYS A O 1
ATOM 647 N N . CYS A 1 86 ? 7.810 -0.295 -4.337 1.00 94.94 86 CYS A N 1
ATOM 648 C CA . CYS A 1 86 ? 7.786 -1.760 -4.276 1.00 94.94 86 CYS A CA 1
ATOM 649 C C . CYS A 1 86 ? 7.371 -2.380 -5.618 1.00 94.94 86 CYS A C 1
ATOM 651 O O . CYS A 1 86 ? 7.993 -3.346 -6.049 1.00 94.94 86 CYS A O 1
ATOM 653 N N . LEU A 1 87 ? 6.370 -1.805 -6.301 1.00 95.94 87 LEU A N 1
ATOM 654 C CA . LEU A 1 87 ? 5.954 -2.281 -7.623 1.00 95.94 87 LEU A CA 1
ATOM 655 C C . LEU A 1 87 ? 7.071 -2.134 -8.665 1.00 95.94 87 LEU A C 1
ATOM 657 O O . LEU A 1 87 ? 7.367 -3.097 -9.363 1.00 95.94 87 LEU A O 1
ATOM 661 N N . ARG A 1 88 ? 7.718 -0.962 -8.751 1.00 95.44 88 ARG A N 1
ATOM 662 C CA . ARG A 1 88 ? 8.812 -0.718 -9.715 1.00 95.44 88 ARG A CA 1
ATOM 663 C C . ARG A 1 88 ? 9.970 -1.691 -9.528 1.00 95.44 88 ARG A C 1
ATOM 665 O O . ARG A 1 88 ? 10.355 -2.365 -10.474 1.00 95.44 88 ARG A O 1
ATOM 672 N N . TYR A 1 89 ? 10.466 -1.810 -8.298 1.00 94.44 89 TYR A N 1
ATOM 673 C CA . TYR A 1 89 ? 11.562 -2.729 -7.991 1.00 94.44 89 TYR A CA 1
ATOM 674 C C . TYR A 1 89 ? 11.163 -4.191 -8.215 1.00 94.44 89 TYR A C 1
ATOM 676 O O . TYR A 1 89 ? 11.992 -4.982 -8.655 1.00 94.44 89 TYR A O 1
ATOM 684 N N . GLY A 1 90 ? 9.896 -4.537 -7.965 1.00 93.31 90 GLY A N 1
ATOM 685 C CA . GLY A 1 90 ? 9.375 -5.872 -8.238 1.00 93.31 90 GLY A CA 1
ATOM 686 C C . GLY A 1 90 ? 9.254 -6.214 -9.723 1.00 93.31 90 GLY A C 1
ATOM 687 O O . GLY A 1 90 ? 9.435 -7.375 -10.070 1.00 93.31 90 GLY A O 1
ATOM 688 N N . LEU A 1 91 ? 8.987 -5.234 -10.590 1.00 93.88 91 LEU A N 1
ATOM 689 C CA . LEU A 1 91 ? 9.017 -5.406 -12.050 1.00 93.88 91 LEU A CA 1
ATOM 690 C C . LEU A 1 91 ? 10.452 -5.518 -12.575 1.00 93.88 91 LEU A C 1
ATOM 692 O O . LEU A 1 91 ? 10.761 -6.353 -13.412 1.00 93.88 91 LEU A O 1
ATOM 696 N N . GLU A 1 92 ? 11.360 -4.709 -12.034 1.00 92.12 92 GLU A N 1
ATOM 697 C CA . GLU A 1 92 ? 12.766 -4.683 -12.454 1.00 92.12 92 GLU A CA 1
ATOM 698 C C . GLU A 1 92 ? 13.591 -5.865 -11.910 1.00 92.12 92 GLU A C 1
ATOM 700 O O . GLU A 1 92 ? 14.774 -5.982 -12.226 1.00 92.12 92 GLU A O 1
ATOM 705 N N . GLY A 1 93 ? 13.003 -6.719 -11.063 1.00 89.50 93 GLY A N 1
ATOM 706 C CA . GLY A 1 93 ? 13.716 -7.808 -10.390 1.00 89.50 93 GLY A CA 1
ATOM 707 C C . GLY A 1 93 ? 14.831 -7.313 -9.459 1.00 89.50 93 GLY A C 1
ATOM 708 O O . GLY A 1 93 ? 15.802 -8.029 -9.216 1.00 89.50 93 GLY A O 1
ATOM 709 N N . GLN A 1 94 ? 14.723 -6.077 -8.961 1.00 92.25 94 GLN A N 1
ATOM 710 C CA . GLN A 1 94 ? 15.757 -5.418 -8.166 1.00 92.25 94 GLN A CA 1
ATOM 711 C C . GLN A 1 94 ? 15.485 -5.497 -6.662 1.00 92.25 94 GLN A C 1
ATOM 713 O O . GLN A 1 94 ? 14.349 -5.555 -6.186 1.00 92.25 94 GLN A O 1
ATOM 718 N N . VAL A 1 95 ? 16.565 -5.420 -5.884 1.00 91.19 95 VAL A N 1
ATOM 719 C CA . VAL A 1 95 ? 16.504 -5.375 -4.422 1.00 91.19 95 VAL A CA 1
ATOM 720 C C . VAL A 1 95 ? 16.287 -3.941 -3.948 1.00 91.19 95 VAL A C 1
ATOM 722 O O . VAL A 1 95 ? 17.023 -3.025 -4.317 1.00 91.19 95 VAL A O 1
ATOM 725 N N . TRP A 1 96 ? 15.322 -3.753 -3.050 1.00 90.75 96 TRP A N 1
ATOM 726 C CA . TRP A 1 96 ? 15.153 -2.507 -2.308 1.00 90.75 96 TRP A CA 1
ATOM 727 C C . TRP A 1 96 ? 14.921 -2.789 -0.829 1.00 90.75 96 TRP A C 1
ATOM 729 O O . TRP A 1 96 ? 14.111 -3.642 -0.472 1.00 90.75 96 TRP A O 1
ATOM 739 N N . ALA A 1 97 ? 15.620 -2.046 0.035 1.00 88.06 97 ALA A N 1
ATOM 740 C CA . ALA A 1 97 ? 15.588 -2.236 1.485 1.00 88.06 97 ALA A CA 1
ATOM 741 C C . ALA A 1 97 ? 16.010 -3.655 1.921 1.00 88.06 97 ALA A C 1
ATOM 743 O O . ALA A 1 97 ? 15.452 -4.218 2.858 1.00 88.06 97 ALA A O 1
ATOM 744 N N . GLY A 1 98 ? 16.961 -4.261 1.202 1.00 87.06 98 GLY A N 1
ATOM 745 C CA . GLY A 1 98 ? 17.382 -5.648 1.427 1.00 87.06 98 GLY A CA 1
ATOM 746 C C . GLY A 1 98 ? 16.320 -6.706 1.094 1.00 87.06 98 GLY A C 1
ATOM 747 O O . GLY A 1 98 ? 16.510 -7.873 1.428 1.00 87.06 98 GLY A O 1
ATOM 748 N N . VAL A 1 99 ? 15.210 -6.324 0.451 1.00 86.69 99 VAL A N 1
ATOM 749 C CA . VAL A 1 99 ? 14.111 -7.219 0.066 1.00 86.69 99 VAL A CA 1
ATOM 750 C C . VAL A 1 99 ? 14.015 -7.297 -1.456 1.00 86.69 99 VAL A C 1
ATOM 752 O O . VAL A 1 99 ? 14.065 -6.278 -2.146 1.00 86.69 99 VAL A O 1
ATOM 755 N N . THR A 1 100 ? 13.858 -8.516 -1.974 1.00 89.31 100 THR A N 1
ATOM 756 C CA . THR A 1 100 ? 13.462 -8.742 -3.371 1.00 89.31 100 THR A CA 1
ATOM 757 C C . THR A 1 100 ? 11.944 -8.664 -3.435 1.00 89.31 100 THR A C 1
ATOM 759 O O . THR A 1 100 ? 11.251 -9.563 -2.958 1.00 89.31 100 THR A O 1
ATOM 762 N N . TRP A 1 101 ? 11.424 -7.549 -3.938 1.00 88.75 101 TRP A N 1
ATOM 763 C CA . TRP A 1 101 ? 9.983 -7.346 -4.060 1.00 88.75 101 TRP A CA 1
ATOM 764 C C . TRP A 1 101 ? 9.447 -8.115 -5.264 1.00 88.75 101 TRP A C 1
ATOM 766 O O . TRP A 1 101 ? 10.161 -8.334 -6.235 1.00 88.75 101 TRP A O 1
ATOM 776 N N . THR A 1 102 ? 8.176 -8.508 -5.213 1.00 90.56 102 THR A N 1
ATOM 777 C CA . THR A 1 102 ? 7.464 -9.012 -6.394 1.00 90.56 102 THR A CA 1
ATOM 778 C C . THR A 1 102 ? 6.407 -7.997 -6.801 1.00 90.56 102 THR A C 1
ATOM 780 O O . THR A 1 102 ? 5.854 -7.303 -5.940 1.00 90.56 102 THR A O 1
ATOM 783 N N . ALA A 1 103 ? 6.079 -7.926 -8.093 1.00 91.44 103 ALA A N 1
ATOM 784 C CA . ALA A 1 103 ? 4.973 -7.090 -8.558 1.00 91.44 103 ALA A CA 1
ATOM 785 C C . ALA A 1 103 ? 3.666 -7.435 -7.816 1.00 91.44 103 ALA A C 1
ATOM 787 O O . ALA A 1 103 ? 2.965 -6.543 -7.333 1.00 91.44 103 ALA A O 1
ATOM 788 N N . TYR A 1 104 ? 3.400 -8.733 -7.614 1.00 88.81 104 TYR A N 1
ATOM 789 C CA . TYR A 1 104 ? 2.237 -9.223 -6.870 1.00 88.81 104 TYR A CA 1
ATOM 790 C C . TYR A 1 104 ? 2.135 -8.631 -5.459 1.00 88.81 104 TYR A C 1
ATOM 792 O O . TYR A 1 104 ? 1.052 -8.208 -5.047 1.00 88.81 104 TYR A O 1
ATOM 800 N N . SER A 1 105 ? 3.261 -8.539 -4.740 1.00 87.69 105 SER A N 1
ATOM 801 C CA . SER A 1 105 ? 3.292 -7.982 -3.385 1.00 87.69 105 SER A CA 1
ATOM 802 C C . SER A 1 105 ? 2.679 -6.582 -3.332 1.00 87.69 105 SER A C 1
ATOM 804 O O . SER A 1 105 ? 1.977 -6.301 -2.368 1.00 87.69 105 SER A O 1
ATOM 806 N N . ALA A 1 106 ? 2.897 -5.744 -4.356 1.00 94.12 106 ALA A N 1
ATOM 807 C CA . ALA A 1 106 ? 2.388 -4.371 -4.459 1.00 94.12 106 ALA A CA 1
ATOM 808 C C . ALA A 1 106 ? 0.998 -4.250 -5.098 1.00 94.12 106 ALA A C 1
ATOM 810 O O . ALA A 1 106 ? 0.223 -3.374 -4.705 1.00 94.12 106 ALA A O 1
ATOM 811 N N . LEU A 1 107 ? 0.653 -5.131 -6.038 1.00 95.50 107 LEU A N 1
ATOM 812 C CA . LEU A 1 107 ? -0.634 -5.091 -6.740 1.00 95.50 107 LEU A CA 1
ATOM 813 C C . LEU A 1 107 ? -1.827 -5.270 -5.800 1.00 95.50 107 LEU A C 1
ATOM 815 O O . LEU A 1 107 ? -2.844 -4.594 -5.961 1.00 95.50 107 LEU A O 1
ATOM 819 N N . LEU A 1 108 ? -1.710 -6.138 -4.793 1.00 94.00 108 LEU A N 1
ATOM 820 C CA . LEU A 1 108 ? -2.807 -6.364 -3.858 1.00 94.00 108 LEU A CA 1
ATOM 821 C C . LEU A 1 108 ? -3.115 -5.111 -3.008 1.00 94.00 108 LEU A C 1
ATOM 823 O O . LEU A 1 108 ? -4.267 -4.674 -3.050 1.00 94.00 108 LEU A O 1
ATOM 827 N N . PRO A 1 109 ? -2.146 -4.471 -2.326 1.00 95.38 109 PRO A N 1
ATOM 828 C CA . PRO A 1 109 ? -2.335 -3.160 -1.702 1.00 95.38 109 PRO A CA 1
ATOM 829 C C . PRO A 1 109 ? -2.883 -2.094 -2.649 1.00 95.38 109 PRO A C 1
ATOM 831 O O . PRO A 1 109 ? -3.837 -1.399 -2.294 1.00 95.38 109 PRO A O 1
ATOM 834 N N . LEU A 1 110 ? -2.343 -1.996 -3.869 1.00 96.06 110 LEU A N 1
ATOM 835 C CA . LEU A 1 110 ? -2.816 -1.035 -4.870 1.00 96.06 110 LEU A CA 1
ATOM 836 C C . LEU A 1 110 ? -4.288 -1.257 -5.209 1.00 96.06 110 LEU A C 1
ATOM 838 O O . LEU A 1 110 ? -5.044 -0.294 -5.204 1.00 96.06 110 LEU A O 1
ATOM 842 N N . SER A 1 111 ? -4.724 -2.510 -5.375 1.00 95.62 111 SER A N 1
ATOM 843 C CA . SER A 1 111 ? -6.135 -2.841 -5.628 1.00 95.62 111 SER A CA 1
ATOM 844 C C . SER A 1 111 ? -7.080 -2.379 -4.515 1.00 95.62 111 SER A C 1
ATOM 846 O O . SER A 1 111 ? -8.280 -2.253 -4.746 1.00 95.62 111 SER A O 1
ATOM 848 N N . LYS A 1 112 ? -6.575 -2.173 -3.289 1.00 95.38 112 LYS A N 1
ATOM 849 C CA . LYS A 1 112 ? -7.351 -1.621 -2.171 1.00 95.38 112 LYS A CA 1
ATOM 850 C C . LYS A 1 112 ? -7.320 -0.102 -2.195 1.00 95.38 112 LYS A C 1
ATOM 852 O O . LYS A 1 112 ? -8.377 0.506 -2.072 1.00 95.38 112 LYS A O 1
ATOM 857 N N . LEU A 1 113 ? -6.145 0.488 -2.407 1.00 94.56 113 LEU A N 1
ATOM 858 C CA . LEU A 1 113 ? -5.972 1.939 -2.467 1.00 94.56 113 LEU A CA 1
ATOM 859 C C . LEU A 1 113 ? -6.762 2.574 -3.612 1.00 94.56 113 LEU A C 1
ATOM 861 O O . LEU A 1 113 ? -7.357 3.626 -3.413 1.00 94.56 113 LEU A O 1
ATOM 865 N N . THR A 1 114 ? -6.833 1.924 -4.776 1.00 95.38 114 THR A N 1
ATOM 866 C CA . THR A 1 114 ? -7.573 2.427 -5.946 1.00 95.38 114 THR A CA 1
ATOM 867 C C . THR A 1 114 ? -9.091 2.381 -5.788 1.00 95.38 114 THR A C 1
ATOM 869 O O . THR A 1 114 ? -9.796 2.890 -6.656 1.00 95.38 114 THR A O 1
ATOM 872 N N . VAL A 1 115 ? -9.614 1.745 -4.731 1.00 95.06 115 VAL A N 1
ATOM 873 C CA . VAL A 1 115 ? -11.057 1.762 -4.441 1.00 95.06 115 VAL A CA 1
ATOM 874 C C . VAL A 1 115 ? -11.488 3.136 -3.946 1.00 95.06 115 VAL A C 1
ATOM 876 O O . VAL A 1 115 ? -12.568 3.578 -4.317 1.00 95.06 115 VAL A O 1
ATOM 879 N N . SER A 1 116 ? -10.651 3.796 -3.144 1.00 92.12 116 SER A N 1
ATOM 880 C CA . SER A 1 116 ? -10.958 5.115 -2.594 1.00 92.12 116 SER A CA 1
ATOM 881 C C . SER A 1 116 ? -10.673 6.208 -3.621 1.00 92.12 116 SER A C 1
ATOM 883 O O . SER A 1 116 ? -9.617 6.225 -4.264 1.00 92.12 116 SER A O 1
ATOM 885 N N . ASP A 1 117 ? -11.632 7.115 -3.786 1.00 92.31 117 ASP A N 1
ATOM 886 C CA . ASP A 1 117 ? -11.571 8.174 -4.794 1.00 92.31 117 ASP A CA 1
ATOM 887 C C . ASP A 1 117 ? -10.506 9.217 -4.455 1.00 92.31 117 ASP A C 1
ATOM 889 O O . ASP A 1 117 ? -9.823 9.704 -5.361 1.00 92.31 117 ASP A O 1
ATOM 893 N N . CYS A 1 118 ? -10.289 9.503 -3.166 1.00 90.69 118 CYS A N 1
ATOM 894 C CA . CYS A 1 118 ? -9.278 10.472 -2.741 1.00 90.69 118 CYS A CA 1
ATOM 895 C C . CYS A 1 118 ? -7.841 10.023 -3.075 1.00 90.69 118 CYS A C 1
ATOM 897 O O . CYS A 1 118 ? -6.959 10.859 -3.282 1.00 90.69 118 CYS A O 1
ATOM 899 N N . ASN A 1 119 ? -7.608 8.714 -3.218 1.00 92.38 119 ASN A N 1
ATOM 900 C CA . ASN A 1 119 ? -6.294 8.160 -3.549 1.00 92.38 119 ASN A CA 1
ATOM 901 C C . ASN A 1 119 ? -5.978 8.214 -5.052 1.00 92.38 119 ASN A C 1
ATOM 903 O O . ASN A 1 119 ? -4.804 8.233 -5.436 1.00 92.38 119 ASN A O 1
ATOM 907 N N . LYS A 1 120 ? -6.999 8.197 -5.921 1.00 93.25 120 LYS A N 1
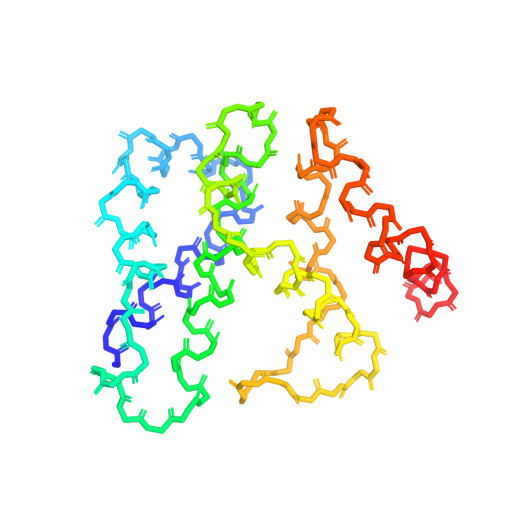ATOM 908 C CA . LYS A 1 120 ? -6.824 8.031 -7.377 1.00 93.25 120 LYS A CA 1
ATOM 909 C C . LYS A 1 120 ? -5.970 9.132 -8.021 1.00 93.25 120 LYS A C 1
ATOM 911 O O . LYS A 1 120 ? -5.068 8.760 -8.775 1.00 93.25 120 LYS A O 1
ATOM 916 N N . PRO A 1 121 ? -6.167 10.438 -7.733 1.00 93.62 121 PRO A N 1
ATOM 917 C CA . PRO A 1 121 ? -5.335 11.495 -8.313 1.00 93.62 121 PRO A CA 1
ATOM 918 C C . PRO A 1 121 ? -3.853 11.328 -7.961 1.00 93.62 121 PRO A C 1
ATOM 920 O O . PRO A 1 121 ? -3.001 11.364 -8.843 1.00 93.62 121 PRO A O 1
ATOM 923 N N . ILE A 1 122 ? -3.553 11.026 -6.694 1.00 93.19 122 ILE A N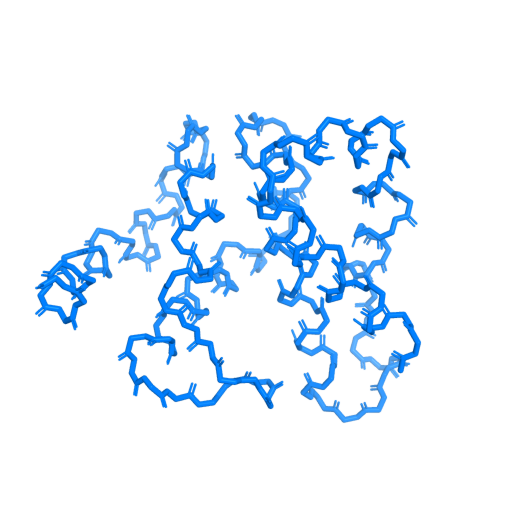 1
ATOM 924 C CA . ILE A 1 122 ? -2.180 10.831 -6.204 1.00 93.19 122 ILE A CA 1
ATOM 925 C C . ILE A 1 122 ? -1.529 9.631 -6.902 1.00 93.19 122 ILE A C 1
ATOM 927 O O . ILE A 1 122 ? -0.396 9.703 -7.376 1.00 93.19 122 ILE A O 1
ATOM 931 N N . LEU A 1 123 ? -2.243 8.508 -6.993 1.00 94.44 123 LEU A N 1
ATOM 932 C CA . LEU A 1 123 ? -1.743 7.308 -7.667 1.00 94.44 123 LEU A CA 1
ATOM 933 C C . LEU A 1 123 ? -1.515 7.540 -9.168 1.00 94.44 123 LEU A C 1
ATOM 935 O O . LEU A 1 123 ? -0.540 7.031 -9.728 1.00 94.44 123 LEU A O 1
ATOM 939 N N . HIS A 1 124 ? -2.384 8.323 -9.809 1.00 95.19 124 HIS A N 1
ATOM 940 C CA . HIS A 1 124 ? -2.225 8.730 -11.200 1.00 95.19 124 HIS A CA 1
ATOM 941 C C . HIS A 1 124 ? -0.963 9.584 -11.394 1.00 95.19 124 HIS A C 1
ATOM 943 O O . HIS A 1 124 ? -0.135 9.247 -12.239 1.00 95.19 124 HIS A O 1
ATOM 949 N N . GLU A 1 125 ? -0.758 10.611 -10.565 1.00 95.44 125 GLU A N 1
ATOM 950 C CA . GLU A 1 125 ? 0.441 11.466 -10.592 1.00 95.44 125 GLU A CA 1
ATOM 951 C C . GLU A 1 125 ? 1.738 10.680 -10.350 1.00 95.44 125 GLU A C 1
ATOM 953 O O . GLU A 1 125 ? 2.771 10.962 -10.957 1.00 95.44 125 GLU A O 1
ATOM 958 N N . LEU A 1 126 ? 1.691 9.638 -9.516 1.00 95.56 126 LEU A N 1
ATOM 959 C CA . LEU A 1 126 ? 2.828 8.738 -9.284 1.00 95.56 126 LEU A CA 1
ATOM 960 C C . LEU A 1 126 ? 3.091 7.753 -10.442 1.00 95.56 126 LEU A C 1
ATOM 962 O O . LEU A 1 126 ? 4.060 6.978 -10.387 1.00 95.56 126 LEU A O 1
ATOM 966 N N . GLY A 1 127 ? 2.259 7.778 -11.486 1.00 96.25 127 GLY A N 1
ATOM 967 C CA . GLY A 1 127 ? 2.413 6.984 -12.701 1.00 96.25 127 GLY A CA 1
ATOM 968 C C . GLY A 1 127 ? 1.870 5.559 -12.597 1.00 96.25 127 GLY A C 1
ATOM 969 O O . GLY A 1 127 ? 2.397 4.668 -13.266 1.00 96.25 127 GLY A O 1
ATOM 970 N N . LEU A 1 128 ? 0.846 5.309 -11.767 1.00 96.31 128 LEU A N 1
ATOM 971 C CA . LEU A 1 128 ? 0.278 3.963 -11.584 1.00 96.31 128 LEU A CA 1
ATOM 972 C C . LEU A 1 128 ? -0.166 3.325 -12.901 1.00 96.31 128 LEU A C 1
ATOM 974 O O . LEU A 1 128 ? 0.137 2.160 -13.131 1.00 96.31 128 LEU A O 1
ATOM 978 N N . VAL A 1 129 ? -0.814 4.084 -13.786 1.00 96.38 129 VAL A N 1
ATOM 979 C CA . VAL A 1 129 ? -1.299 3.564 -15.075 1.00 96.38 129 VAL A CA 1
ATOM 980 C C . VAL A 1 129 ? -0.151 2.987 -15.910 1.00 96.38 129 VAL A C 1
ATOM 982 O O . VAL A 1 129 ? -0.265 1.877 -16.421 1.00 96.38 129 VAL A O 1
ATOM 985 N N . VAL A 1 130 ? 0.986 3.687 -15.980 1.00 96.25 130 VAL A N 1
ATOM 986 C CA . VAL A 1 130 ? 2.171 3.229 -16.724 1.00 96.25 130 VAL A CA 1
ATOM 987 C C . VAL A 1 130 ? 2.729 1.938 -16.125 1.00 96.25 130 VAL A C 1
ATOM 989 O O . VAL A 1 130 ? 3.068 1.014 -16.861 1.00 96.25 130 VAL A O 1
ATOM 992 N N . LEU A 1 131 ? 2.790 1.838 -14.793 1.00 95.69 131 LEU A N 1
ATOM 993 C CA . LEU A 1 131 ? 3.258 0.615 -14.136 1.00 95.69 131 LEU A CA 1
ATOM 994 C C . LEU A 1 131 ? 2.295 -0.560 -14.334 1.00 95.69 131 LEU A C 1
ATOM 996 O O . LEU A 1 131 ? 2.760 -1.678 -14.520 1.00 95.69 131 LEU A O 1
ATOM 1000 N N . LEU A 1 132 ? 0.980 -0.328 -14.333 1.00 95.81 132 LEU A N 1
ATOM 1001 C CA . LEU A 1 132 ? -0.005 -1.383 -14.591 1.00 95.81 132 LEU A CA 1
ATOM 1002 C C . LEU A 1 132 ? 0.095 -1.921 -16.023 1.00 95.81 132 LEU A C 1
ATOM 1004 O O . LEU A 1 132 ? 0.004 -3.129 -16.215 1.00 95.81 132 LEU A O 1
ATOM 1008 N N . VAL A 1 133 ? 0.344 -1.061 -17.016 1.00 95.56 133 VAL A N 1
ATOM 1009 C CA . VAL A 1 133 ? 0.605 -1.513 -18.395 1.00 95.56 133 VAL A CA 1
ATOM 1010 C C . VAL A 1 133 ? 1.845 -2.407 -18.445 1.00 95.56 133 VAL A C 1
ATOM 1012 O O . VAL A 1 133 ? 1.792 -3.478 -19.043 1.00 95.56 133 VAL A O 1
ATOM 1015 N N . ARG A 1 134 ? 2.931 -2.023 -17.761 1.00 94.81 134 ARG A N 1
ATOM 1016 C CA . ARG A 1 134 ? 4.147 -2.850 -17.677 1.00 94.81 134 ARG A CA 1
ATOM 1017 C C . ARG A 1 134 ? 3.901 -4.197 -17.003 1.00 94.81 134 ARG A C 1
ATOM 1019 O O . ARG A 1 134 ? 4.380 -5.209 -17.495 1.00 94.81 134 ARG A O 1
ATOM 1026 N N . VAL A 1 135 ? 3.109 -4.236 -15.928 1.00 93.94 135 VAL A N 1
ATOM 1027 C CA . VAL A 1 135 ? 2.704 -5.499 -15.280 1.00 93.94 135 VAL A CA 1
ATOM 1028 C C . VAL A 1 135 ? 2.047 -6.445 -16.287 1.00 93.94 135 VAL A C 1
ATOM 1030 O O . VAL A 1 135 ? 2.384 -7.622 -16.313 1.00 93.94 135 VAL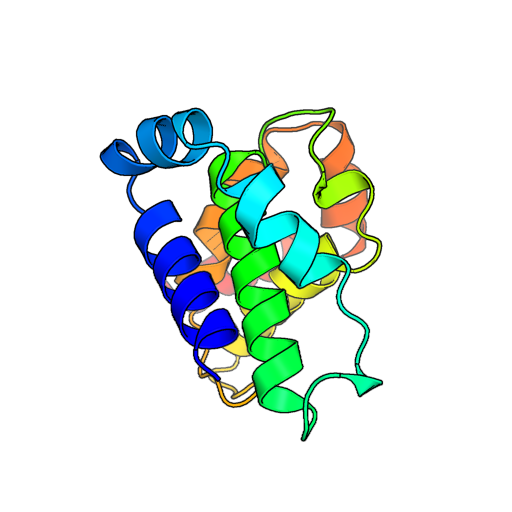 A O 1
ATOM 1033 N N . LEU A 1 136 ? 1.139 -5.944 -17.130 1.00 92.94 136 LEU A N 1
ATOM 1034 C CA . LEU A 1 136 ? 0.468 -6.770 -18.140 1.00 92.94 136 LEU A CA 1
ATOM 1035 C C . LEU A 1 136 ? 1.418 -7.271 -19.238 1.00 92.94 136 LEU A C 1
ATOM 1037 O O . LEU A 1 136 ? 1.131 -8.291 -19.844 1.00 92.94 136 LEU A O 1
ATOM 1041 N N . GLN A 1 137 ? 2.514 -6.558 -19.510 1.00 90.38 137 GLN A N 1
ATOM 1042 C CA . GLN A 1 137 ? 3.507 -6.935 -20.524 1.00 90.38 137 GLN A CA 1
ATOM 1043 C C . GLN A 1 137 ? 4.571 -7.903 -19.995 1.00 90.38 137 GLN A C 1
ATOM 1045 O O . GLN A 1 137 ? 5.108 -8.698 -20.758 1.00 90.38 137 GLN A O 1
ATOM 1050 N N . GLU A 1 138 ? 4.928 -7.779 -18.715 1.00 83.81 138 GLU A N 1
ATOM 1051 C CA . GLU A 1 138 ? 6.068 -8.479 -18.111 1.00 83.81 138 GLU A CA 1
ATOM 1052 C C . GLU A 1 138 ? 5.642 -9.690 -17.254 1.00 83.81 138 GLU A C 1
ATOM 1054 O O . GLU A 1 138 ? 6.476 -10.542 -16.956 1.00 83.81 138 GLU A O 1
ATOM 1059 N N . CYS A 1 139 ? 4.379 -9.768 -16.807 1.00 72.81 139 CYS A N 1
ATOM 1060 C CA . CYS A 1 139 ? 3.912 -10.781 -15.841 1.00 72.81 139 CYS A CA 1
ATOM 1061 C C . CYS A 1 139 ? 2.735 -11.656 -16.316 1.00 72.81 139 CYS A C 1
ATOM 1063 O O . CYS A 1 139 ? 2.338 -12.554 -15.568 1.00 72.81 139 CYS A O 1
ATOM 1065 N N . ILE A 1 140 ? 2.162 -11.393 -17.495 1.00 59.16 140 ILE A N 1
ATOM 1066 C CA . ILE A 1 140 ? 1.132 -12.223 -18.150 1.00 59.16 140 ILE A CA 1
ATOM 1067 C C . ILE A 1 140 ? 1.720 -12.753 -19.451 1.00 59.16 140 ILE A C 1
ATOM 1069 O O . ILE A 1 140 ? 1.581 -13.973 -19.687 1.00 59.16 140 ILE A O 1
#

pLDDT: mean 89.96, std 10.01, range [48.88, 97.94]

Secondary structure (DSSP, 8-state):
-HHHHHHHHHHHHHT-TTTHHHHHHTTHIIIIIHHHHS--GGGSSSHHHHHHHHHHHHHHHHHHHTTSTT-TTTT-TTHHHHHHHHHHHHHTT-EETTEE--HHHHHHHHHHHTTSGGGHHHHHHTTHHHHHHHHHHH--

Foldseek 3Di:
DVLLVVLLVLLVQLLDPVRLVVCVVVVCLPPRLVVLLPDDCVVDPDRLSSLSSNLSSLNSQLSNCLLPLPGPVVVRPCSLVSLLVLLVQQLVQHDGSNDRHHNVSSVNSVVNNCNHPVSVVVNVVSPVVVSVVSCVVRPD

Sequence (140 aa):
RTRAKAVGAFNCLSTYESVRPKLVQKKVVEEALLPALAQRKKTFGDGDEYKAMRADAVMASANLVGKQESSVLASEPDAFKTVMKCLRYGLEGQVWAGVTWTAYSALLPLSKLTVSDCNKPILHELGLVVLLVRVLQECI

InterPro domains:
  IPR011989 Armadillo-like helical [G3DSA:1.25.10.10] (1-140)

Radius of gyration: 14.24 Å; chains: 1; bounding box: 33×26×38 Å

Organism: Hemiselmis andersenii (NCBI:txid464988)